Protein AF-A0AAQ0B3Q1-F1 (afdb_monomer)

Organism: NCBI:txid312175

Foldseek 3Di:
DDQLVLLVCCLCVQQPWDWAAQPVDDQDDDPPDDGAHRTWTQGPVRDTGGSNDRLLPDPVNLVSLCVRQVVVCVVQQKDWDQDPVQWIFIAHNVRPDGPPADIGHSSSSSSSNVCVSVVD

pLDDT: mean 87.54, std 9.74, range [59.62, 96.56]

Structure (mmCIF, N/CA/C/O backbone):
data_AF-A0AAQ0B3Q1-F1
#
_entry.id   AF-A0AAQ0B3Q1-F1
#
loop_
_atom_site.group_PDB
_atom_site.id
_atom_site.type_symbol
_atom_site.label_atom_id
_atom_site.label_alt_id
_atom_site.label_comp_id
_atom_site.label_asym_id
_atom_site.label_entity_id
_atom_site.label_seq_id
_atom_site.pdbx_PDB_ins_code
_atom_site.Cartn_x
_atom_site.Cartn_y
_atom_site.Cartn_z
_atom_site.occupancy
_atom_site.B_iso_or_equiv
_atom_site.auth_seq_id
_atom_site.auth_comp_id
_atom_site.auth_asym_id
_atom_site.auth_atom_id
_atom_site.pdbx_PDB_model_num
ATOM 1 N N . MET A 1 1 ? 3.559 14.717 3.437 1.00 80.81 1 MET A N 1
ATOM 2 C CA . MET A 1 1 ? 2.375 13.984 3.929 1.00 80.81 1 MET A CA 1
ATOM 3 C C . MET A 1 1 ? 2.694 13.403 5.303 1.00 80.81 1 MET A C 1
ATOM 5 O O . MET A 1 1 ? 3.823 12.960 5.489 1.00 80.81 1 MET A O 1
ATOM 9 N N . THR A 1 2 ? 1.774 13.457 6.270 1.00 89.06 2 THR A N 1
ATOM 10 C CA . THR A 1 2 ? 1.934 12.762 7.566 1.00 89.06 2 THR A CA 1
ATOM 11 C C . THR A 1 2 ? 1.703 11.254 7.402 1.00 89.06 2 THR A C 1
ATOM 13 O O . THR A 1 2 ? 1.074 10.844 6.427 1.00 89.06 2 THR A O 1
ATOM 16 N N . GLN A 1 3 ? 2.162 10.419 8.346 1.00 88.50 3 GLN A N 1
ATOM 17 C CA . GLN A 1 3 ? 1.923 8.966 8.271 1.00 88.50 3 GLN A CA 1
ATOM 18 C C . GLN A 1 3 ? 0.424 8.640 8.209 1.00 88.50 3 GLN A C 1
ATOM 20 O O . GLN A 1 3 ? 0.015 7.815 7.405 1.00 88.50 3 GLN A O 1
ATOM 25 N N . GLN A 1 4 ? -0.411 9.336 8.988 1.00 88.62 4 GLN A N 1
ATOM 26 C CA . GLN A 1 4 ? -1.858 9.105 8.963 1.00 88.62 4 GLN A CA 1
ATOM 27 C C . GLN A 1 4 ? -2.473 9.452 7.603 1.00 88.62 4 GLN A C 1
ATOM 29 O O . GLN A 1 4 ? -3.241 8.665 7.071 1.00 88.62 4 GLN A O 1
ATOM 34 N N . GLN A 1 5 ? -2.104 10.593 7.010 1.00 91.31 5 GLN A N 1
ATOM 35 C CA . GLN A 1 5 ? -2.577 10.958 5.669 1.00 91.31 5 GLN A CA 1
ATOM 36 C C . GLN A 1 5 ? -2.165 9.915 4.623 1.00 91.31 5 GLN A C 1
ATOM 38 O O . GLN A 1 5 ? -2.924 9.631 3.701 1.00 91.31 5 GLN A O 1
ATOM 43 N N . ARG A 1 6 ? -0.974 9.328 4.783 1.00 92.06 6 ARG A N 1
ATOM 44 C CA . ARG A 1 6 ? -0.474 8.268 3.908 1.00 92.06 6 ARG A CA 1
ATOM 45 C C . ARG A 1 6 ? -1.246 6.964 4.095 1.00 92.06 6 ARG A C 1
ATOM 47 O O . ARG A 1 6 ? -1.652 6.370 3.104 1.00 92.06 6 ARG A O 1
ATOM 54 N N . ASN A 1 7 ? -1.501 6.554 5.334 1.00 93.25 7 ASN A N 1
ATOM 55 C CA . ASN A 1 7 ? -2.319 5.379 5.633 1.00 93.25 7 ASN A CA 1
ATOM 56 C C . ASN A 1 7 ? -3.741 5.543 5.077 1.00 93.25 7 ASN A C 1
ATOM 58 O O . ASN A 1 7 ? -4.261 4.621 4.454 1.00 93.25 7 ASN A O 1
ATOM 62 N N . ASP A 1 8 ? -4.330 6.733 5.234 1.00 94.31 8 ASP A N 1
ATOM 63 C CA . ASP A 1 8 ? -5.652 7.052 4.694 1.00 94.31 8 ASP A CA 1
ATOM 64 C C . ASP A 1 8 ? -5.673 6.967 3.165 1.00 94.31 8 ASP A C 1
ATOM 66 O O . ASP A 1 8 ? -6.586 6.378 2.588 1.00 94.31 8 ASP A O 1
ATOM 70 N N . TYR A 1 9 ? -4.642 7.505 2.508 1.00 95.31 9 TYR A N 1
ATOM 71 C CA . TYR A 1 9 ? -4.486 7.406 1.062 1.00 95.31 9 TYR A CA 1
ATOM 72 C C . TYR A 1 9 ? -4.403 5.951 0.591 1.00 95.31 9 TYR A C 1
ATOM 74 O O . TYR A 1 9 ? -5.095 5.570 -0.350 1.00 95.31 9 TYR A O 1
ATOM 82 N N . ILE A 1 10 ? -3.582 5.125 1.247 1.00 95.75 10 ILE A N 1
ATOM 83 C CA . ILE A 1 10 ? -3.412 3.715 0.876 1.00 95.75 10 ILE A CA 1
ATOM 84 C C . ILE A 1 10 ? -4.738 2.967 1.025 1.00 95.75 10 ILE A C 1
ATOM 86 O O . ILE A 1 10 ? -5.165 2.292 0.090 1.00 95.75 10 ILE A O 1
ATOM 90 N N . ALA A 1 11 ? -5.407 3.109 2.170 1.00 96.00 11 ALA A N 1
ATOM 91 C CA . ALA A 1 11 ? -6.668 2.428 2.424 1.00 96.00 11 ALA A CA 1
ATOM 92 C C . ALA A 1 11 ? -7.754 2.843 1.420 1.00 96.00 11 ALA A C 1
ATOM 94 O O . ALA A 1 11 ? -8.387 1.983 0.816 1.00 96.00 11 ALA A O 1
ATOM 95 N N . GLU A 1 12 ? -7.940 4.147 1.204 1.00 95.56 12 GLU A N 1
ATOM 96 C CA . GLU A 1 12 ? -9.046 4.673 0.399 1.00 95.56 12 GLU A CA 1
ATOM 97 C C . GLU A 1 12 ? -8.773 4.597 -1.110 1.00 95.56 12 GLU A C 1
ATOM 99 O O . GLU A 1 12 ? -9.635 4.171 -1.877 1.00 95.56 12 GLU A O 1
ATOM 104 N N . LYS A 1 13 ? -7.587 5.033 -1.555 1.00 95.56 13 LYS A N 1
ATOM 105 C CA . LYS A 1 13 ? -7.280 5.217 -2.984 1.00 95.56 13 LYS A CA 1
ATOM 106 C C . LYS A 1 13 ? -6.659 3.993 -3.635 1.00 95.56 13 LYS A C 1
ATOM 108 O O . LYS A 1 13 ? -6.902 3.777 -4.816 1.00 95.56 13 LYS A O 1
ATOM 113 N N . ILE A 1 14 ? -5.868 3.217 -2.894 1.00 95.69 14 ILE A N 1
ATOM 114 C CA . ILE A 1 14 ? -5.217 2.018 -3.436 1.00 95.69 14 ILE A CA 1
ATOM 115 C C . ILE A 1 14 ? -6.067 0.789 -3.131 1.00 95.69 14 ILE A C 1
ATOM 117 O O . ILE A 1 14 ? -6.427 0.051 -4.037 1.00 95.69 14 ILE A O 1
ATOM 121 N N . LEU A 1 15 ? -6.418 0.572 -1.865 1.00 95.31 15 LEU A N 1
ATOM 122 C CA . LEU A 1 15 ? -7.059 -0.670 -1.431 1.00 95.31 15 LEU A CA 1
ATOM 123 C C . LEU A 1 15 ? -8.597 -0.636 -1.469 1.00 95.31 15 LEU A C 1
ATOM 125 O O . LEU A 1 15 ? -9.238 -1.647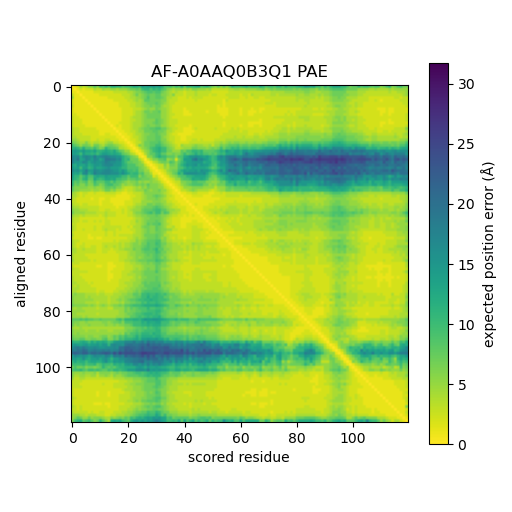 -1.179 1.00 95.31 15 LEU A O 1
ATOM 129 N N . GLY A 1 16 ? -9.194 0.506 -1.822 1.00 94.69 16 GLY A N 1
ATOM 130 C CA . GLY A 1 16 ? -10.640 0.650 -2.009 1.00 94.69 16 GLY A CA 1
ATOM 131 C C . GLY A 1 16 ? -11.470 0.461 -0.735 1.00 94.69 16 GLY A C 1
ATOM 132 O O . GLY A 1 16 ? -12.627 0.047 -0.813 1.00 94.69 16 GLY A O 1
ATOM 133 N N . ALA A 1 17 ? -10.888 0.717 0.436 1.00 96.19 17 ALA A N 1
ATOM 134 C CA . ALA A 1 17 ? -11.584 0.632 1.711 1.00 96.19 17 ALA A CA 1
ATOM 135 C C . ALA A 1 17 ? -12.482 1.854 1.950 1.00 96.19 17 ALA A C 1
ATOM 137 O O . ALA A 1 17 ? -12.146 2.989 1.609 1.00 96.19 17 ALA A O 1
ATOM 138 N N . ASN A 1 18 ? -13.613 1.622 2.611 1.00 95.88 18 ASN A N 1
ATOM 139 C CA . ASN A 1 18 ? -14.536 2.665 3.040 1.00 95.88 18 ASN A CA 1
ATOM 140 C C . ASN A 1 18 ? -14.288 3.050 4.501 1.00 95.88 18 ASN A C 1
ATOM 142 O O . ASN A 1 18 ? -13.915 2.216 5.329 1.00 95.88 18 ASN A O 1
ATOM 146 N N . LYS A 1 19 ? -14.549 4.316 4.843 1.00 94.12 19 LYS A N 1
ATOM 147 C CA . LYS A 1 19 ? -14.514 4.778 6.237 1.00 94.12 19 LYS A CA 1
ATOM 148 C C . LYS A 1 19 ? -15.761 4.306 6.974 1.00 94.12 19 LYS A C 1
ATOM 150 O O . LYS A 1 19 ? -16.869 4.748 6.673 1.00 94.12 19 LYS A O 1
ATOM 155 N N . LYS A 1 20 ? -15.568 3.480 7.995 1.00 92.12 20 LYS A N 1
ATOM 156 C CA . LYS A 1 20 ? -16.607 3.047 8.925 1.00 92.12 20 LYS A CA 1
ATOM 157 C C . LYS A 1 20 ? -16.516 3.862 10.208 1.00 92.12 20 LYS A C 1
ATOM 159 O O . LYS A 1 20 ? -15.629 3.643 11.027 1.00 92.12 20 LYS A O 1
ATOM 164 N N . ILE A 1 21 ? -17.415 4.828 10.370 1.00 89.25 21 ILE A N 1
ATOM 165 C CA . ILE A 1 21 ? -17.425 5.724 11.534 1.00 89.25 21 ILE A CA 1
ATOM 166 C C . ILE A 1 21 ? -17.810 4.937 12.792 1.00 89.25 21 ILE A C 1
ATOM 168 O O . ILE A 1 21 ? -18.820 4.235 12.815 1.00 89.25 21 ILE A O 1
ATOM 172 N N . GLN A 1 22 ? -17.016 5.084 13.850 1.00 84.56 22 GLN A N 1
ATOM 173 C CA . GLN A 1 22 ? -17.281 4.490 15.156 1.00 84.56 22 GLN A CA 1
ATOM 174 C C . GLN A 1 22 ? -18.075 5.485 16.000 1.00 84.56 22 GLN A C 1
ATOM 176 O O . GLN A 1 22 ? -17.518 6.397 16.604 1.00 84.56 22 GLN A O 1
ATOM 181 N N . HIS A 1 23 ? -19.402 5.348 15.998 1.00 75.56 23 HIS A N 1
ATOM 182 C CA . HIS A 1 23 ? -20.310 6.285 16.672 1.00 75.56 23 HIS A CA 1
ATOM 183 C C . HIS A 1 23 ? -20.179 6.296 18.204 1.00 75.56 23 HIS A C 1
ATOM 185 O O . HIS A 1 23 ? -20.617 7.245 18.851 1.00 75.56 23 HIS A O 1
ATOM 191 N N . ASP A 1 24 ? -19.575 5.258 18.777 1.00 74.12 24 ASP A N 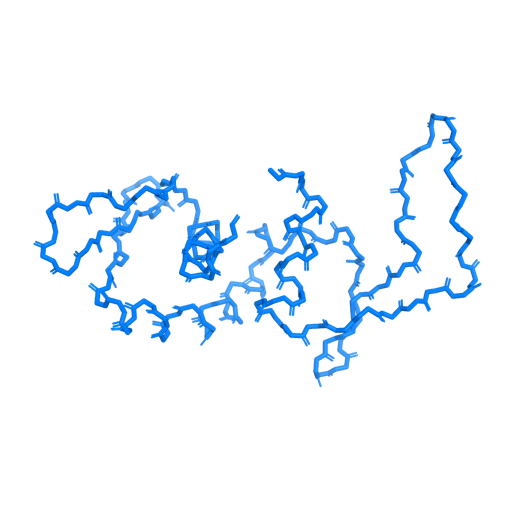1
ATOM 192 C CA . ASP A 1 24 ? -19.222 5.128 20.189 1.00 74.12 24 ASP A CA 1
ATOM 193 C C . ASP A 1 24 ? -17.901 5.830 20.553 1.00 74.12 24 ASP A C 1
ATOM 195 O O . ASP A 1 24 ? -17.641 6.067 21.734 1.00 74.12 24 ASP A O 1
ATOM 199 N N . LYS A 1 25 ? -17.088 6.221 19.560 1.00 70.62 25 LYS A N 1
ATOM 200 C CA . LYS A 1 25 ? -15.858 6.993 19.761 1.00 70.62 25 LYS A CA 1
ATOM 201 C C . LYS A 1 25 ? -16.073 8.462 19.411 1.00 70.62 25 LYS A C 1
ATOM 203 O O . LYS A 1 25 ? -16.347 8.837 18.274 1.00 70.62 25 LYS A O 1
ATOM 208 N N . THR A 1 26 ? -15.918 9.334 20.400 1.00 62.91 26 THR A N 1
ATOM 209 C CA . THR A 1 26 ? -16.032 10.782 20.199 1.00 62.91 26 THR A CA 1
ATOM 210 C C . THR A 1 26 ? -14.741 11.357 19.607 1.00 62.91 26 THR A C 1
ATOM 212 O O . THR A 1 26 ? -13.648 10.973 20.019 1.00 62.91 26 THR A O 1
ATOM 215 N N . TRP A 1 27 ? -14.858 12.356 18.720 1.00 61.31 27 TRP A N 1
ATOM 216 C CA . TRP A 1 27 ? -13.762 13.210 18.221 1.00 61.31 27 TRP A CA 1
ATOM 217 C C . TRP A 1 27 ? -13.178 14.120 19.327 1.00 61.31 27 TRP A C 1
ATOM 219 O O . TRP A 1 27 ? -13.157 15.344 19.207 1.00 61.31 27 TRP A O 1
ATOM 229 N N . LEU A 1 28 ? -12.757 13.559 20.457 1.00 59.94 28 LEU A N 1
ATOM 230 C CA . LEU A 1 28 ? -12.197 14.322 21.569 1.00 59.94 28 LEU A CA 1
ATOM 231 C C . LEU A 1 28 ? -10.673 14.356 21.449 1.00 59.94 28 LEU A C 1
ATOM 233 O O . LEU A 1 28 ? -9.976 13.434 21.867 1.00 59.94 28 LEU A O 1
ATOM 237 N N . TYR A 1 29 ? -10.149 15.453 20.900 1.00 61.56 29 TYR A N 1
ATOM 238 C CA . TYR A 1 29 ? -8.732 15.777 21.038 1.00 61.56 29 TYR A CA 1
ATOM 239 C C . TYR A 1 29 ? -8.457 16.175 22.493 1.00 61.56 29 TYR A C 1
ATOM 241 O O . TYR A 1 29 ? -8.848 17.254 22.940 1.00 61.56 29 TYR A O 1
ATOM 249 N N . VAL A 1 30 ? -7.802 15.288 23.242 1.00 69.50 30 VAL A N 1
ATOM 250 C CA . VAL A 1 30 ? -7.359 15.561 24.613 1.00 69.50 30 VAL A CA 1
ATOM 251 C C . VAL A 1 30 ? -5.871 15.916 24.568 1.00 69.50 30 VAL A C 1
ATOM 253 O O . VAL A 1 30 ? -5.071 15.060 24.184 1.00 69.50 30 VAL A O 1
ATOM 256 N N . PRO A 1 31 ? -5.464 17.138 24.963 1.00 66.88 31 PRO A N 1
ATOM 257 C CA . PRO A 1 31 ? -4.053 17.512 25.017 1.00 66.88 31 PRO A CA 1
ATOM 258 C C . PRO A 1 31 ? -3.242 16.502 25.842 1.00 66.88 31 PRO A C 1
ATOM 260 O O . PRO A 1 31 ? -3.592 16.206 26.983 1.00 66.88 31 PRO A O 1
ATOM 263 N N . GLY A 1 32 ? -2.172 15.954 25.259 1.00 69.44 32 GLY A N 1
ATOM 264 C CA . GLY A 1 32 ? -1.324 14.939 25.900 1.00 69.44 32 GLY A CA 1
ATOM 265 C C . GLY A 1 32 ? -1.763 13.485 25.690 1.00 69.44 32 GLY A C 1
ATOM 266 O O . GLY A 1 32 ? -1.056 12.583 26.135 1.00 69.44 32 GLY A O 1
ATOM 267 N N . LYS A 1 33 ? -2.879 13.233 24.993 1.00 68.75 33 LYS A N 1
ATOM 268 C CA . LYS A 1 33 ? -3.228 11.902 24.481 1.00 68.75 33 LYS A CA 1
ATOM 269 C C . LYS A 1 33 ? -2.987 11.827 22.982 1.00 68.75 33 LYS A C 1
ATOM 271 O O . LYS A 1 33 ? -3.187 12.801 22.258 1.00 68.75 33 LYS A O 1
ATOM 276 N N . GLU A 1 34 ? -2.564 10.655 22.522 1.00 69.81 34 GLU A N 1
ATOM 277 C CA . GLU A 1 34 ? -2.453 10.385 21.096 1.00 69.81 34 GLU A CA 1
ATOM 278 C C . GLU A 1 34 ? -3.846 10.456 20.462 1.00 69.81 34 GLU A C 1
ATOM 280 O O . GLU A 1 34 ? -4.797 9.852 20.959 1.00 69.81 34 GLU A O 1
ATOM 285 N N . PHE A 1 35 ? -3.977 11.223 19.381 1.00 73.56 35 PHE A N 1
ATOM 286 C CA . PHE A 1 35 ? -5.233 11.311 18.650 1.00 73.56 35 PHE A CA 1
ATOM 287 C C . PHE A 1 35 ? -5.579 9.937 18.067 1.00 73.56 35 PHE A C 1
ATOM 289 O O . PHE A 1 35 ? -4.766 9.334 17.364 1.00 73.56 35 PHE A O 1
ATOM 296 N N . GLU A 1 36 ? -6.777 9.441 18.356 1.00 73.44 36 GLU A N 1
ATOM 297 C CA . GLU A 1 36 ? -7.333 8.245 17.730 1.00 73.44 36 GLU A CA 1
ATOM 298 C C . GLU A 1 36 ? -8.434 8.657 16.755 1.00 73.44 36 GLU A C 1
ATOM 300 O O . GLU A 1 36 ? -9.422 9.262 17.182 1.00 73.44 36 GLU A O 1
ATOM 305 N N . PRO A 1 37 ? -8.286 8.359 15.451 1.00 80.75 37 PRO A N 1
ATOM 306 C CA . PRO A 1 37 ? -9.360 8.601 14.507 1.00 80.75 37 PRO A CA 1
ATOM 307 C C . PRO A 1 37 ? -10.594 7.765 14.895 1.00 80.75 37 PRO A C 1
ATOM 309 O O . PRO A 1 37 ? -10.460 6.571 15.166 1.00 80.75 37 PRO A O 1
ATOM 312 N N . PRO A 1 38 ? -11.805 8.347 14.924 1.00 87.25 38 PRO A N 1
ATOM 313 C CA . PRO A 1 38 ? -13.024 7.638 15.320 1.00 87.25 38 PRO A CA 1
ATOM 314 C C . PRO A 1 38 ? -13.649 6.912 14.123 1.00 87.25 38 PRO A C 1
ATOM 316 O O . PRO A 1 38 ? -14.845 7.016 13.842 1.00 87.25 38 PRO A O 1
ATOM 319 N N . PHE A 1 39 ? -12.817 6.217 13.357 1.00 90.44 39 PHE A N 1
ATOM 320 C CA . PHE A 1 39 ? -13.255 5.387 12.252 1.00 90.44 39 PHE A CA 1
ATOM 321 C C . PHE A 1 39 ? -12.326 4.187 12.095 1.00 90.44 39 PHE A C 1
ATOM 323 O O . PHE A 1 39 ? -11.192 4.185 12.563 1.00 90.44 39 PHE A O 1
ATOM 330 N N . GLU A 1 40 ? -12.821 3.172 11.408 1.00 94.19 40 GLU A N 1
ATOM 331 C CA . GLU A 1 40 ? -12.050 2.034 10.922 1.00 94.19 40 GLU A CA 1
ATOM 332 C C . GLU A 1 40 ? -12.169 1.953 9.403 1.00 94.19 40 GLU A C 1
ATOM 334 O O . GLU A 1 40 ? -13.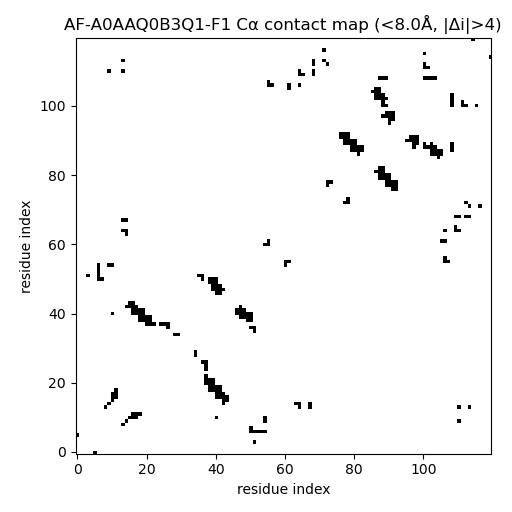023 2.599 8.789 1.00 94.19 40 GLU A O 1
ATOM 339 N N . TRP A 1 41 ? -11.299 1.159 8.795 1.00 95.75 41 TRP A N 1
ATOM 340 C CA . TRP A 1 41 ? -11.353 0.842 7.378 1.00 95.75 41 TRP A CA 1
ATOM 341 C C . TRP A 1 41 ? -12.139 -0.443 7.170 1.00 95.75 41 TRP A C 1
ATOM 343 O O . TRP A 1 41 ? -11.782 -1.477 7.729 1.00 95.75 41 TRP A O 1
ATOM 353 N N . GLU A 1 42 ? -13.193 -0.376 6.365 1.00 96.56 42 GLU A N 1
ATOM 354 C CA . GLU A 1 42 ? -13.970 -1.529 5.917 1.00 96.56 42 GLU A CA 1
ATOM 355 C C . GLU A 1 42 ? -13.606 -1.847 4.467 1.00 96.56 42 GLU A C 1
ATOM 357 O O . GLU A 1 42 ? -13.852 -1.051 3.558 1.00 96.56 42 GLU A O 1
ATOM 362 N N . PHE A 1 43 ? -12.983 -3.004 4.261 1.00 94.56 43 PHE A N 1
ATOM 363 C CA . PHE A 1 43 ? -12.519 -3.458 2.955 1.00 94.56 43 PHE A CA 1
ATOM 364 C C . PHE A 1 43 ? -13.638 -4.165 2.179 1.00 94.56 43 PHE A C 1
ATOM 366 O O . PHE A 1 43 ? -14.587 -4.666 2.787 1.00 94.56 43 PHE A O 1
ATOM 373 N N . PRO A 1 44 ? -13.529 -4.270 0.840 1.00 90.38 44 PRO A N 1
ATOM 374 C CA . PRO A 1 44 ? -14.545 -4.919 0.005 1.00 90.38 44 PRO A CA 1
ATOM 375 C C . PRO A 1 44 ? -14.858 -6.377 0.375 1.00 90.38 44 PRO A C 1
ATOM 377 O O . PRO A 1 44 ? -15.947 -6.867 0.093 1.00 90.38 44 PRO A O 1
ATOM 380 N N . ASP A 1 45 ? -13.917 -7.072 1.014 1.00 90.44 45 ASP A N 1
ATOM 381 C CA . ASP A 1 45 ? -14.081 -8.446 1.496 1.00 90.44 45 ASP A CA 1
ATOM 382 C C . ASP A 1 45 ? -14.656 -8.542 2.922 1.00 90.44 45 ASP A C 1
ATOM 384 O O . ASP A 1 45 ? -14.732 -9.629 3.495 1.00 90.44 45 ASP A O 1
ATOM 388 N N . GLY A 1 46 ? -15.070 -7.413 3.501 1.00 92.25 46 GLY A N 1
ATOM 389 C CA . GLY A 1 46 ? -15.648 -7.323 4.839 1.00 92.25 46 GLY A CA 1
ATOM 390 C C . GLY A 1 46 ? -14.620 -7.274 5.971 1.00 92.25 46 GLY A C 1
ATOM 391 O O . GLY A 1 46 ? -15.019 -7.215 7.136 1.00 92.25 46 GLY A O 1
ATOM 392 N N . ARG A 1 47 ? -13.308 -7.281 5.680 1.00 93.19 47 ARG A N 1
ATOM 393 C CA . ARG A 1 47 ? -12.286 -7.065 6.716 1.00 93.19 47 ARG A CA 1
ATOM 394 C C . ARG A 1 47 ? -12.416 -5.658 7.295 1.00 93.19 47 ARG A C 1
ATOM 396 O O . ARG A 1 47 ? -12.557 -4.684 6.560 1.00 93.19 47 ARG A O 1
ATOM 403 N N . ILE A 1 48 ? -12.323 -5.562 8.619 1.00 94.75 48 ILE A N 1
ATOM 404 C CA . ILE A 1 48 ? -12.304 -4.295 9.353 1.00 94.75 48 ILE A CA 1
ATOM 405 C C . ILE A 1 48 ? -10.920 -4.117 9.963 1.00 94.75 48 ILE A C 1
ATOM 407 O O . ILE A 1 48 ? -10.412 -5.016 10.634 1.00 94.75 48 ILE A O 1
ATOM 411 N N . VAL A 1 49 ? -10.304 -2.965 9.717 1.00 94.25 49 VAL A N 1
ATOM 412 C CA . VAL A 1 49 ? -8.925 -2.677 10.114 1.00 94.25 49 VAL A CA 1
ATOM 413 C C . VAL A 1 49 ? -8.854 -1.323 10.806 1.00 94.25 49 VAL A C 1
ATOM 415 O O . VAL A 1 49 ? -9.547 -0.377 10.434 1.00 94.25 49 VAL A O 1
ATOM 418 N N . ASN A 1 50 ? -7.983 -1.217 11.808 1.00 92.69 50 ASN A N 1
ATOM 419 C CA . ASN A 1 50 ? -7.752 0.031 12.526 1.00 92.69 50 ASN A CA 1
ATOM 420 C C . ASN A 1 50 ? -7.306 1.157 11.571 1.00 92.69 50 ASN A C 1
ATOM 422 O O . ASN A 1 50 ? -6.482 0.943 10.682 1.00 92.69 50 ASN A O 1
ATOM 426 N N . SER A 1 51 ? -7.803 2.378 11.777 1.00 91.25 51 SER A N 1
ATOM 427 C CA . SER A 1 51 ? -7.436 3.543 10.960 1.00 91.25 51 SER A CA 1
ATOM 428 C C . SER A 1 51 ? -5.948 3.896 10.993 1.00 91.25 51 SER A C 1
ATOM 430 O O . SER A 1 51 ? -5.452 4.542 10.075 1.00 91.25 51 SER A O 1
ATOM 432 N N . LYS A 1 52 ? -5.232 3.514 12.056 1.00 90.81 52 LYS A N 1
ATOM 433 C CA . LYS A 1 52 ? -3.798 3.779 12.236 1.00 90.81 52 LYS A CA 1
ATOM 434 C C . LYS A 1 52 ? -2.896 2.708 11.628 1.00 90.81 52 LYS A C 1
ATOM 436 O O . LYS A 1 52 ? -1.679 2.838 11.731 1.00 90.81 52 LYS A O 1
ATOM 441 N N . THR A 1 53 ? -3.461 1.656 11.038 1.00 92.69 53 THR A N 1
ATOM 442 C CA . THR A 1 53 ? -2.677 0.553 10.479 1.00 92.69 53 THR A CA 1
ATOM 443 C C . THR A 1 53 ? -1.657 1.063 9.472 1.00 92.69 53 THR A C 1
ATOM 445 O O . THR A 1 53 ? -1.997 1.7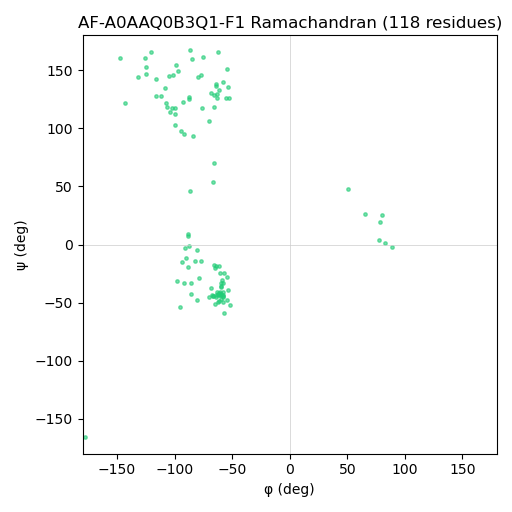67 8.523 1.00 92.69 53 THR A O 1
ATOM 448 N N . ASP A 1 54 ? -0.398 0.699 9.697 1.00 93.25 54 ASP A N 1
ATOM 449 C CA . ASP A 1 54 ? 0.686 0.954 8.762 1.00 93.25 54 ASP A CA 1
ATOM 450 C C . ASP A 1 54 ? 0.714 -0.160 7.713 1.00 93.25 54 ASP A C 1
ATOM 452 O O . ASP A 1 54 ? 1.292 -1.228 7.904 1.00 93.25 54 ASP A O 1
ATOM 456 N N . PHE A 1 55 ? 0.034 0.089 6.598 1.00 93.75 55 PHE A N 1
ATOM 457 C CA . PHE A 1 55 ? -0.072 -0.864 5.497 1.00 93.75 55 PHE A CA 1
ATOM 458 C C . PHE A 1 55 ? 1.275 -1.153 4.818 1.00 93.75 55 PHE A C 1
ATOM 460 O O . PHE A 1 55 ? 1.409 -2.174 4.151 1.00 93.75 55 PHE A O 1
ATOM 467 N N . GLU A 1 56 ? 2.278 -0.280 4.966 1.00 91.31 56 GLU A N 1
ATOM 468 C CA . GLU A 1 56 ? 3.578 -0.440 4.304 1.00 91.31 56 GLU A CA 1
ATOM 469 C C . GLU A 1 56 ? 4.482 -1.456 5.003 1.00 91.31 56 GLU A C 1
ATOM 471 O O . GLU A 1 56 ? 5.327 -2.074 4.353 1.00 91.31 56 GLU A O 1
ATOM 476 N N . SER A 1 57 ? 4.319 -1.625 6.318 1.00 91.06 57 SER A N 1
ATOM 477 C CA . SER A 1 57 ? 5.114 -2.558 7.125 1.00 91.06 57 SER A CA 1
ATOM 478 C C . SER A 1 57 ? 4.511 -3.958 7.225 1.00 91.06 57 SER A C 1
ATOM 480 O O . SER A 1 57 ? 5.191 -4.888 7.664 1.00 91.06 57 SER A O 1
ATOM 482 N N . LEU A 1 58 ? 3.262 -4.126 6.794 1.00 92.62 58 LEU A N 1
ATOM 483 C CA . LEU A 1 58 ? 2.495 -5.357 6.919 1.00 92.62 58 LEU A CA 1
ATOM 484 C C . LEU A 1 58 ? 2.496 -6.163 5.599 1.00 92.62 58 LEU A C 1
ATOM 486 O O . LEU A 1 58 ? 1.903 -5.725 4.606 1.00 92.62 58 LEU A O 1
ATOM 490 N N . PRO A 1 59 ? 3.146 -7.347 5.550 1.00 89.94 59 PRO A N 1
ATOM 491 C CA . PRO A 1 59 ? 3.326 -8.118 4.316 1.00 89.94 59 PRO A CA 1
ATOM 492 C C . PRO A 1 59 ? 2.028 -8.517 3.608 1.00 89.94 59 PRO A C 1
ATOM 494 O O . PRO A 1 59 ? 2.008 -8.635 2.383 1.00 89.94 59 PRO A O 1
ATOM 497 N N . GLU A 1 60 ? 0.941 -8.716 4.352 1.00 93.06 60 GLU A N 1
ATOM 498 C CA . GLU A 1 60 ? -0.357 -9.125 3.815 1.00 93.06 60 GLU A CA 1
ATOM 499 C C . GLU A 1 60 ? -0.992 -8.085 2.879 1.00 93.06 60 GLU A C 1
ATOM 501 O O . GLU A 1 60 ? -1.856 -8.438 2.076 1.00 93.06 60 GLU A O 1
ATOM 506 N N . TRP A 1 61 ? -0.546 -6.825 2.934 1.00 93.44 61 TRP A N 1
ATOM 507 C CA . TRP A 1 61 ? -1.038 -5.750 2.067 1.00 93.44 61 TRP A CA 1
ATOM 508 C C . TRP A 1 61 ? -0.199 -5.552 0.809 1.00 93.44 61 TRP A C 1
ATOM 510 O O . TRP A 1 61 ? -0.675 -4.944 -0.147 1.00 93.44 61 TRP A O 1
ATOM 520 N N . VAL A 1 62 ? 1.014 -6.111 0.755 1.00 92.69 62 VAL A N 1
ATOM 521 C CA . VAL A 1 62 ? 1.905 -5.963 -0.406 1.00 92.69 62 VAL A CA 1
ATOM 522 C C . VAL A 1 62 ? 1.275 -6.575 -1.657 1.00 92.69 62 VAL A C 1
ATOM 524 O O . VAL A 1 62 ? 1.309 -5.953 -2.713 1.00 92.69 62 VAL A O 1
ATOM 527 N N . GLY A 1 63 ? 0.661 -7.757 -1.538 1.00 94.31 63 GLY A N 1
ATOM 528 C CA . GLY A 1 63 ? -0.044 -8.414 -2.646 1.00 94.31 63 GLY A CA 1
ATOM 529 C C . GLY A 1 63 ? -1.151 -7.536 -3.247 1.00 94.31 63 GLY A C 1
ATOM 530 O O . GLY A 1 63 ? -1.044 -7.176 -4.419 1.00 94.31 63 GLY A O 1
ATOM 531 N N . PRO A 1 64 ? -2.154 -7.117 -2.451 1.00 94.75 64 PRO A N 1
ATOM 532 C CA . PRO A 1 64 ? -3.197 -6.190 -2.897 1.00 94.75 64 PRO A CA 1
ATOM 533 C C . PRO A 1 64 ? -2.666 -4.880 -3.503 1.00 94.75 64 PRO A C 1
ATOM 535 O O . PRO A 1 64 ? -3.186 -4.409 -4.511 1.00 94.75 64 PRO A O 1
ATOM 538 N N . ILE A 1 65 ? -1.599 -4.297 -2.942 1.00 95.75 65 ILE A N 1
ATOM 539 C CA . ILE A 1 65 ? -0.969 -3.094 -3.512 1.00 95.75 65 ILE A CA 1
ATOM 540 C C . ILE A 1 65 ? -0.380 -3.397 -4.899 1.00 95.75 65 ILE A C 1
ATOM 542 O O . ILE A 1 65 ? -0.554 -2.606 -5.827 1.00 95.75 65 ILE A O 1
ATOM 546 N N . CYS A 1 66 ? 0.296 -4.536 -5.074 1.00 95.12 66 CYS A N 1
ATOM 547 C CA . CYS A 1 66 ? 0.834 -4.947 -6.372 1.00 95.12 66 CYS A CA 1
ATOM 548 C C . CYS A 1 66 ? -0.269 -5.101 -7.430 1.00 95.12 66 CYS A C 1
ATOM 550 O O . CYS A 1 66 ? -0.081 -4.645 -8.555 1.00 95.12 66 CYS A O 1
ATOM 552 N N . GLU A 1 67 ? -1.415 -5.696 -7.078 1.00 95.94 67 GLU A N 1
ATOM 553 C CA . GLU A 1 67 ? -2.549 -5.891 -7.999 1.00 95.94 67 GLU A CA 1
ATOM 554 C C . GLU A 1 67 ? -3.071 -4.570 -8.581 1.00 95.94 67 GLU A C 1
ATOM 556 O O . GLU A 1 67 ? -3.473 -4.522 -9.743 1.00 95.94 67 GLU A O 1
ATOM 561 N N . VAL A 1 68 ? -3.006 -3.490 -7.801 1.00 95.94 68 VAL A N 1
ATOM 562 C CA . VAL A 1 68 ? -3.455 -2.154 -8.213 1.00 95.94 68 VAL A CA 1
ATOM 563 C C . VAL A 1 68 ? -2.359 -1.389 -8.954 1.00 95.94 68 VAL A C 1
ATOM 565 O O . VAL A 1 68 ? -2.621 -0.751 -9.972 1.00 95.94 68 VAL A O 1
ATOM 568 N N . VAL A 1 69 ? -1.115 -1.445 -8.471 1.00 95.50 69 VAL A N 1
ATOM 569 C CA . VAL A 1 69 ? -0.031 -0.588 -8.976 1.00 95.50 69 VAL A CA 1
ATOM 570 C C . VAL A 1 69 ? 0.677 -1.178 -10.198 1.00 95.50 69 VAL A C 1
ATOM 572 O O . VAL A 1 69 ? 1.104 -0.426 -11.074 1.00 95.50 69 VAL A O 1
ATOM 575 N N . PHE A 1 70 ? 0.803 -2.503 -10.314 1.00 95.31 70 PHE A N 1
ATOM 576 C CA . PHE A 1 70 ? 1.503 -3.120 -11.452 1.00 95.31 70 PHE A CA 1
ATOM 577 C C . PHE A 1 70 ? 0.856 -2.811 -12.812 1.00 95.31 70 PHE A C 1
ATOM 579 O O . PHE A 1 70 ? 1.597 -2.498 -13.746 1.00 95.31 70 PHE A O 1
ATOM 586 N N . PRO A 1 71 ? -0.483 -2.822 -12.962 1.00 95.38 71 PRO A N 1
ATOM 587 C CA . PRO A 1 71 ? -1.118 -2.385 -14.204 1.00 95.38 71 PRO A CA 1
ATOM 588 C C . PRO A 1 71 ? -0.797 -0.929 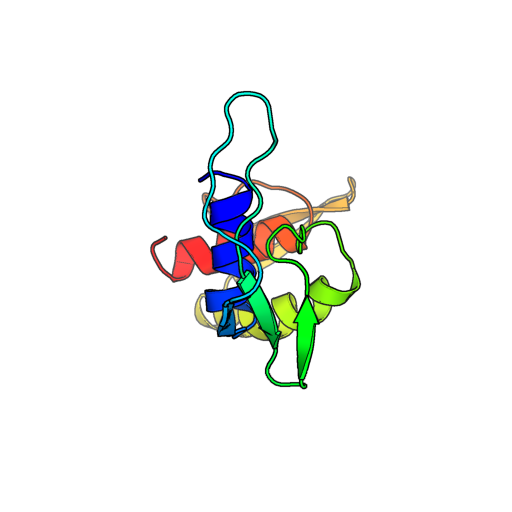-14.570 1.00 95.38 71 PRO A C 1
ATOM 590 O O . PRO A 1 71 ? -0.595 -0.628 -15.745 1.00 95.38 71 PRO A O 1
ATOM 593 N N . LEU A 1 72 ? -0.696 -0.037 -13.577 1.00 94.31 72 LEU A N 1
ATOM 594 C CA . LEU A 1 72 ? -0.336 1.368 -13.798 1.00 94.31 72 LEU A CA 1
ATOM 595 C C . LEU A 1 72 ? 1.109 1.500 -14.290 1.00 94.31 72 LEU A C 1
ATOM 597 O O . LEU A 1 72 ? 1.368 2.202 -15.264 1.00 94.31 72 LEU A O 1
ATOM 601 N N . LEU A 1 73 ? 2.038 0.764 -13.673 1.00 91.88 73 LEU A N 1
ATOM 602 C CA . LEU A 1 73 ? 3.430 0.690 -14.125 1.00 91.88 73 LEU A CA 1
ATOM 603 C C . LEU A 1 73 ? 3.538 0.200 -15.569 1.00 91.88 73 LEU A C 1
ATOM 605 O O . LEU A 1 73 ? 4.294 0.768 -16.355 1.00 91.88 73 LEU A O 1
ATOM 609 N N . ALA A 1 74 ? 2.770 -0.833 -15.925 1.00 91.50 74 ALA A N 1
ATOM 610 C CA . ALA A 1 74 ? 2.733 -1.349 -17.286 1.00 91.50 74 ALA A CA 1
ATOM 611 C C . ALA A 1 74 ? 2.200 -0.300 -18.276 1.00 91.50 74 ALA A C 1
ATOM 613 O O . ALA A 1 74 ? 2.769 -0.146 -19.355 1.00 91.50 74 ALA A O 1
ATOM 614 N N . GLY A 1 75 ? 1.162 0.456 -17.899 1.00 91.12 75 GLY A N 1
ATOM 615 C CA . GLY A 1 75 ? 0.624 1.555 -18.708 1.00 91.12 75 GLY A CA 1
ATOM 616 C C . GLY A 1 75 ? 1.648 2.662 -18.977 1.00 91.12 75 GLY A C 1
ATOM 617 O O . GLY A 1 75 ? 1.771 3.130 -20.107 1.00 91.12 75 GLY A O 1
ATOM 618 N N . GLU A 1 76 ? 2.444 3.013 -17.969 1.00 89.69 76 GLU A N 1
ATOM 619 C CA . GLU A 1 76 ? 3.518 4.010 -18.077 1.00 89.69 76 GLU A CA 1
ATOM 620 C C . GLU A 1 76 ? 4.815 3.457 -18.702 1.00 89.69 76 GLU A C 1
ATOM 622 O O . GLU A 1 76 ? 5.771 4.197 -18.957 1.00 89.69 76 GLU A O 1
ATOM 627 N N . ASN A 1 77 ? 4.868 2.149 -18.975 1.00 89.75 77 ASN A N 1
ATOM 628 C CA . ASN A 1 77 ? 6.080 1.418 -19.334 1.00 89.75 77 ASN A CA 1
ATOM 629 C C . ASN A 1 77 ? 7.231 1.687 -18.344 1.00 89.75 77 ASN A C 1
ATOM 631 O O . ASN A 1 77 ? 8.346 2.017 -18.748 1.00 89.75 77 ASN A O 1
ATOM 635 N N . TRP A 1 78 ? 6.970 1.603 -17.042 1.00 91.25 78 TRP A N 1
ATOM 636 C CA . TRP A 1 78 ? 7.978 1.746 -15.987 1.00 91.25 78 TRP A CA 1
ATOM 637 C C . TRP A 1 78 ? 8.384 0.378 -15.437 1.00 91.25 78 TRP A C 1
ATOM 639 O O . TRP A 1 78 ? 7.561 -0.530 -15.331 1.00 91.25 78 TRP A O 1
ATOM 649 N N . ASN A 1 79 ? 9.655 0.229 -15.058 1.00 88.56 79 ASN A N 1
ATOM 650 C CA . ASN A 1 79 ? 10.200 -1.027 -14.545 1.00 88.56 79 ASN A CA 1
ATOM 651 C C . ASN A 1 79 ? 10.652 -0.890 -13.094 1.00 88.56 79 ASN A C 1
ATOM 653 O O . ASN A 1 79 ? 11.263 0.108 -12.709 1.00 88.56 79 ASN A O 1
ATOM 657 N N . ILE A 1 80 ? 10.424 -1.951 -12.321 1.00 91.19 80 ILE A N 1
ATOM 658 C CA . ILE A 1 80 ? 10.964 -2.113 -10.971 1.00 91.19 80 ILE A CA 1
ATOM 659 C C . ILE A 1 80 ? 12.345 -2.758 -11.071 1.00 91.19 80 ILE A C 1
ATOM 661 O O . ILE A 1 80 ? 12.495 -3.838 -11.639 1.00 91.19 80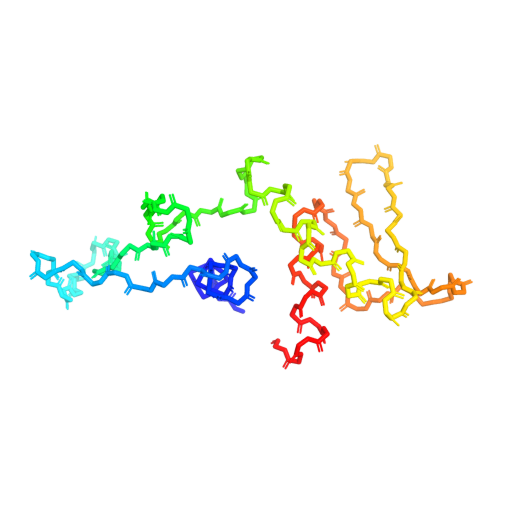 ILE A O 1
ATOM 665 N N . SER A 1 81 ? 13.347 -2.111 -10.481 1.00 90.38 81 SER A N 1
ATOM 666 C CA . SER A 1 81 ? 14.693 -2.657 -10.330 1.00 90.38 81 SER A CA 1
ATOM 667 C C . SER A 1 81 ? 14.935 -3.041 -8.873 1.00 90.38 81 SER A C 1
ATOM 669 O O . SER A 1 81 ? 14.827 -2.200 -7.979 1.00 90.38 81 SER A O 1
ATOM 671 N N . PHE A 1 82 ? 15.254 -4.313 -8.629 1.00 91.38 82 PHE A N 1
ATOM 672 C CA . PHE A 1 82 ? 15.577 -4.828 -7.298 1.00 91.38 82 PHE A CA 1
ATOM 673 C C . PHE A 1 82 ? 17.066 -4.647 -7.010 1.00 91.38 82 PHE A C 1
ATOM 675 O O . PHE A 1 82 ? 17.925 -5.074 -7.781 1.00 91.38 82 PHE A O 1
ATOM 682 N N . LEU A 1 83 ? 17.371 -4.016 -5.882 1.00 90.75 83 LEU A N 1
ATOM 683 C CA . LEU A 1 83 ? 18.728 -3.693 -5.465 1.00 90.75 83 LEU A CA 1
ATOM 684 C C . LEU A 1 83 ? 19.248 -4.728 -4.460 1.00 90.75 83 LEU A C 1
ATOM 686 O O . LEU A 1 83 ? 18.490 -5.332 -3.703 1.00 90.75 83 LEU A O 1
ATOM 690 N N . TYR A 1 84 ? 20.572 -4.885 -4.391 1.00 90.62 84 TYR A N 1
ATOM 691 C CA . TYR A 1 84 ? 21.228 -5.859 -3.504 1.00 90.62 84 TYR A CA 1
ATOM 692 C C . TYR A 1 84 ? 20.975 -5.634 -2.005 1.00 90.62 84 TYR A C 1
ATOM 694 O O . TYR A 1 84 ? 21.170 -6.544 -1.207 1.00 90.62 84 TYR A O 1
ATOM 702 N N . ASN A 1 85 ? 20.542 -4.436 -1.610 1.00 91.25 85 ASN A N 1
ATOM 703 C CA . ASN A 1 85 ? 20.193 -4.100 -0.229 1.00 91.25 85 ASN A CA 1
ATOM 704 C C . ASN A 1 85 ? 18.721 -4.399 0.120 1.00 91.25 85 ASN A C 1
ATOM 706 O O . ASN A 1 85 ? 18.254 -3.968 1.170 1.00 91.25 85 ASN A O 1
ATOM 710 N N . GLY A 1 86 ? 17.981 -5.086 -0.757 1.00 88.50 86 GLY A N 1
ATOM 711 C CA . GLY A 1 86 ? 16.565 -5.403 -0.555 1.00 88.50 86 GLY A CA 1
ATOM 712 C C . GLY A 1 86 ? 15.613 -4.231 -0.811 1.00 88.50 86 GLY A C 1
ATOM 713 O O . GLY A 1 86 ? 14.408 -4.373 -0.617 1.00 88.50 86 GLY A O 1
ATOM 714 N N . HIS A 1 87 ? 16.122 -3.078 -1.252 1.00 93.50 87 HIS A N 1
ATOM 715 C CA . HIS A 1 87 ? 15.289 -1.984 -1.740 1.00 93.50 87 HIS A CA 1
ATOM 716 C C . HIS A 1 87 ? 14.976 -2.153 -3.223 1.00 93.50 87 HIS A C 1
ATOM 718 O O . HIS A 1 87 ? 15.608 -2.931 -3.939 1.00 93.50 87 HIS A O 1
ATOM 724 N N . VAL A 1 88 ? 14.020 -1.365 -3.694 1.00 92.69 88 VAL A N 1
ATOM 725 C CA . VAL A 1 88 ? 13.682 -1.256 -5.103 1.00 92.69 88 VAL A CA 1
ATOM 726 C C . VAL A 1 88 ? 13.748 0.195 -5.556 1.00 92.69 88 VAL A C 1
ATOM 728 O O . VAL A 1 88 ? 13.562 1.123 -4.764 1.00 92.69 88 VAL A O 1
ATOM 731 N N . SER A 1 89 ? 14.017 0.389 -6.839 1.00 91.00 89 SER A N 1
ATOM 732 C CA . SER A 1 89 ? 13.886 1.671 -7.524 1.00 91.00 89 SER A CA 1
ATOM 733 C C . SER A 1 89 ? 12.991 1.523 -8.748 1.00 91.00 89 SER A C 1
ATOM 735 O O . SER A 1 89 ? 12.780 0.416 -9.250 1.00 91.00 89 SER A O 1
ATOM 737 N N . LEU A 1 90 ? 12.467 2.650 -9.227 1.00 89.62 90 LEU A N 1
ATOM 738 C CA . LEU A 1 90 ? 11.737 2.711 -10.482 1.00 89.62 90 LEU A CA 1
ATOM 739 C C . LEU A 1 90 ? 12.540 3.434 -11.550 1.00 89.62 90 LEU A C 1
ATOM 741 O O . LEU A 1 90 ? 13.101 4.509 -11.324 1.00 89.62 90 LEU A O 1
ATOM 745 N N . ILE A 1 91 ? 12.547 2.827 -12.726 1.00 85.94 91 ILE A N 1
ATOM 7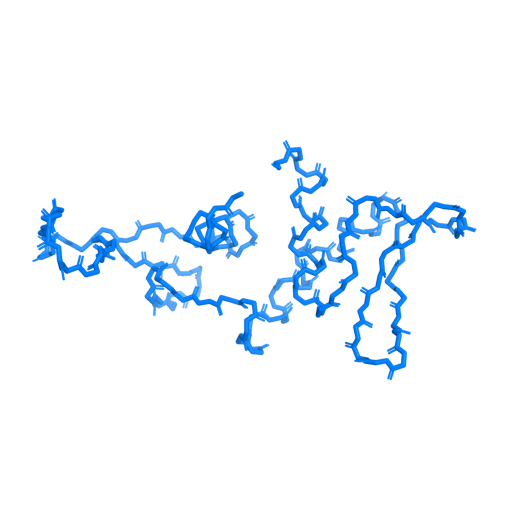46 C CA . ILE A 1 91 ? 13.192 3.348 -13.922 1.00 85.94 91 ILE A CA 1
ATOM 747 C C . ILE A 1 91 ? 12.162 3.425 -15.041 1.00 85.94 91 ILE A C 1
ATOM 749 O O . ILE A 1 91 ? 11.255 2.592 -15.124 1.00 85.94 91 ILE A O 1
ATOM 753 N N . ASP A 1 92 ? 12.302 4.417 -15.915 1.00 82.25 92 ASP A N 1
ATOM 754 C CA . ASP A 1 92 ? 11.525 4.428 -17.151 1.00 82.25 92 ASP A CA 1
ATOM 755 C C . ASP A 1 92 ? 11.856 3.206 -18.035 1.00 82.25 92 ASP A C 1
ATOM 757 O O . ASP A 1 92 ? 12.849 2.498 -17.829 1.00 82.25 92 ASP A O 1
ATOM 761 N N . SER A 1 93 ? 11.020 2.945 -19.040 1.00 74.06 93 SER A N 1
ATOM 762 C CA . SER A 1 93 ? 11.186 1.821 -19.981 1.00 74.06 93 SER A CA 1
ATOM 763 C C . SER A 1 93 ? 12.526 1.786 -20.679 1.00 74.06 93 SER A C 1
ATOM 765 O O . SER A 1 93 ? 12.977 0.724 -21.104 1.00 74.06 93 SER A O 1
ATOM 767 N N . LYS A 1 94 ? 13.144 2.948 -20.851 1.00 71.62 94 LYS A N 1
ATOM 768 C CA . LYS A 1 94 ? 14.397 3.057 -21.568 1.00 71.62 94 LYS A CA 1
ATOM 769 C C . LYS A 1 94 ? 15.582 2.859 -20.606 1.00 71.62 94 LYS A C 1
ATOM 771 O O . LYS A 1 94 ? 16.686 2.610 -21.082 1.00 71.62 94 LYS A O 1
ATOM 776 N N . GLY A 1 95 ? 15.380 3.008 -19.294 1.00 64.25 95 GLY A N 1
ATOM 777 C CA . GLY A 1 95 ? 16.410 3.021 -18.255 1.00 64.25 95 GLY A CA 1
ATOM 778 C C . GLY A 1 95 ? 17.174 4.347 -18.123 1.00 64.25 95 GLY A C 1
ATOM 779 O O . GLY A 1 95 ? 18.285 4.335 -17.598 1.00 64.25 95 GLY A O 1
ATOM 780 N N . TRP A 1 96 ? 16.637 5.471 -18.622 1.00 59.62 96 TRP A N 1
ATOM 781 C CA . TRP A 1 96 ? 17.401 6.731 -18.768 1.00 59.62 96 TRP A CA 1
ATOM 782 C C . TRP A 1 96 ? 17.151 7.699 -17.615 1.00 59.62 96 TRP A C 1
ATOM 784 O O . TRP A 1 96 ? 18.066 8.431 -17.240 1.00 59.62 96 TRP A O 1
ATOM 794 N N . ALA A 1 97 ? 15.953 7.690 -17.028 1.00 69.19 97 ALA A N 1
ATOM 795 C CA . ALA A 1 97 ? 15.627 8.489 -15.857 1.00 69.19 97 ALA A CA 1
ATOM 796 C C . ALA A 1 97 ? 15.286 7.609 -14.649 1.00 69.19 97 ALA A C 1
ATOM 798 O O . ALA A 1 97 ? 14.395 6.756 -14.698 1.00 69.19 97 ALA A O 1
ATOM 799 N N . ILE A 1 98 ? 15.965 7.879 -13.529 1.00 66.38 98 ILE A N 1
ATOM 800 C CA . ILE A 1 98 ? 15.427 7.541 -12.212 1.00 66.38 98 ILE A CA 1
ATOM 801 C C . ILE A 1 98 ? 14.191 8.416 -12.045 1.00 66.38 98 ILE A C 1
ATOM 803 O O . ILE A 1 98 ? 14.277 9.646 -12.087 1.00 66.38 98 ILE A O 1
ATOM 807 N N . LEU A 1 99 ? 13.033 7.781 -11.907 1.00 74.88 99 LEU A N 1
ATOM 808 C CA . LEU A 1 99 ? 11.802 8.507 -11.643 1.00 74.88 99 LEU A CA 1
ATOM 809 C C . LEU A 1 99 ? 11.949 9.184 -10.280 1.00 74.88 99 LEU A C 1
ATOM 811 O O . LEU A 1 99 ? 12.484 8.572 -9.362 1.00 74.88 99 LEU A O 1
ATOM 815 N N . ASP A 1 100 ? 11.496 10.438 -10.153 1.00 77.69 100 ASP A N 1
ATOM 816 C CA . ASP A 1 100 ? 11.466 11.174 -8.874 1.00 77.69 100 ASP A CA 1
ATOM 817 C C . ASP A 1 100 ? 10.483 10.512 -7.885 1.00 77.69 100 ASP A C 1
ATOM 819 O O . ASP A 1 100 ? 9.355 10.959 -7.696 1.00 77.69 100 ASP A O 1
ATOM 823 N N . ILE A 1 101 ? 10.877 9.332 -7.412 1.00 80.56 101 ILE A N 1
ATOM 824 C CA . ILE A 1 101 ? 10.266 8.423 -6.454 1.00 80.56 101 ILE A CA 1
ATOM 825 C C . ILE A 1 101 ? 11.455 7.860 -5.683 1.00 80.56 101 ILE A C 1
ATOM 827 O O . ILE A 1 101 ? 12.384 7.282 -6.250 1.00 80.56 101 ILE A O 1
ATOM 831 N N . ARG A 1 102 ? 11.447 8.049 -4.368 1.00 81.06 102 ARG A N 1
ATOM 832 C CA . ARG A 1 102 ? 12.560 7.636 -3.517 1.00 81.06 102 ARG A CA 1
ATOM 833 C C . ARG A 1 102 ? 12.703 6.109 -3.512 1.00 81.06 102 ARG A C 1
ATOM 835 O O . ARG A 1 102 ? 11.749 5.409 -3.191 1.00 81.06 102 ARG A O 1
ATOM 842 N N . THR A 1 103 ? 13.912 5.612 -3.774 1.00 88.62 103 THR A N 1
ATOM 843 C CA . THR A 1 103 ? 14.295 4.206 -3.557 1.00 88.62 103 THR A CA 1
ATOM 844 C C . THR A 1 103 ? 13.990 3.770 -2.123 1.00 88.62 103 THR A C 1
ATOM 846 O O . THR A 1 103 ? 14.334 4.476 -1.171 1.00 88.62 103 THR A O 1
ATOM 849 N N . GLY A 1 104 ? 13.414 2.584 -1.950 1.00 91.94 104 GLY A N 1
ATOM 850 C CA . GLY A 1 104 ? 13.040 2.072 -0.633 1.00 91.94 104 GLY A CA 1
ATOM 851 C C . GLY A 1 104 ? 12.451 0.665 -0.685 1.00 91.94 104 GLY A C 1
ATOM 852 O O . GLY A 1 104 ? 12.589 -0.013 -1.704 1.00 91.94 104 GLY A O 1
ATOM 853 N N . PRO A 1 105 ? 11.801 0.207 0.396 1.00 93.25 105 PRO A N 1
ATOM 854 C CA . PRO A 1 105 ? 11.036 -1.036 0.394 1.00 93.25 105 PRO A CA 1
ATOM 855 C C . PRO A 1 105 ? 9.982 -1.056 -0.720 1.00 93.25 105 PRO A C 1
ATOM 857 O O . PRO A 1 105 ? 9.447 -0.009 -1.093 1.00 93.25 105 PRO A O 1
ATOM 860 N N . LEU A 1 106 ? 9.656 -2.251 -1.223 1.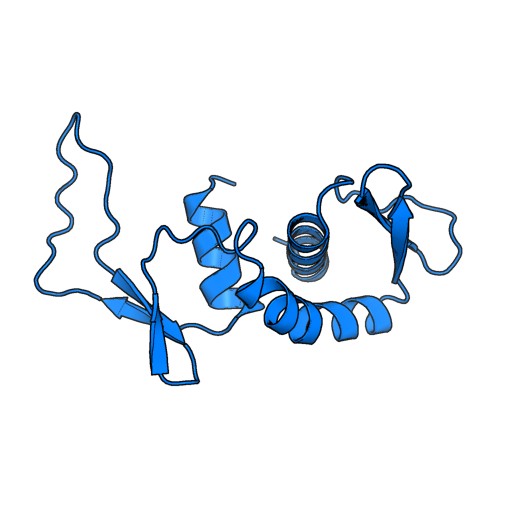00 93.75 106 LEU A N 1
ATOM 861 C CA . LEU A 1 106 ? 8.737 -2.427 -2.352 1.00 93.75 106 LEU A CA 1
ATOM 862 C C . LEU A 1 106 ? 7.401 -1.701 -2.146 1.00 93.75 106 LEU A C 1
ATOM 864 O O . LEU A 1 106 ? 7.022 -0.903 -2.996 1.00 93.75 106 LEU A O 1
ATOM 868 N N . ALA A 1 107 ? 6.729 -1.921 -1.010 1.00 93.12 107 ALA A N 1
ATOM 869 C CA . ALA A 1 107 ? 5.446 -1.281 -0.707 1.00 93.12 107 ALA A CA 1
ATOM 870 C C . ALA A 1 107 ? 5.532 0.249 -0.820 1.00 93.12 107 ALA A C 1
ATOM 872 O O . ALA A 1 107 ? 4.738 0.869 -1.526 1.00 93.12 107 ALA A O 1
ATOM 873 N N . THR A 1 108 ? 6.561 0.847 -0.215 1.00 93.06 108 THR A N 1
ATOM 874 C CA . THR A 1 108 ? 6.776 2.296 -0.235 1.00 93.06 108 THR A CA 1
ATOM 875 C C . THR A 1 108 ? 6.957 2.849 -1.636 1.00 93.06 108 THR A C 1
ATOM 877 O O . THR A 1 108 ? 6.369 3.882 -1.971 1.00 93.06 108 THR A O 1
ATOM 880 N N . VAL A 1 109 ? 7.734 2.155 -2.468 1.00 93.69 109 VAL A N 1
ATOM 881 C CA . VAL A 1 109 ? 7.942 2.561 -3.858 1.00 93.69 109 VAL A CA 1
ATOM 882 C C . VAL A 1 109 ? 6.650 2.426 -4.658 1.00 93.69 109 VAL A C 1
ATOM 884 O O . VAL A 1 109 ? 6.296 3.364 -5.367 1.00 93.69 109 VAL A O 1
ATOM 887 N N . LEU A 1 110 ? 5.892 1.336 -4.502 1.00 95.12 110 LEU A N 1
ATOM 888 C CA . LEU A 1 110 ? 4.610 1.150 -5.195 1.00 95.12 110 LEU A CA 1
ATOM 889 C C . LEU A 1 110 ? 3.590 2.233 -4.832 1.00 95.12 110 LEU A C 1
ATOM 891 O O . LEU A 1 110 ? 2.964 2.813 -5.715 1.00 95.12 110 LEU A O 1
ATOM 895 N N . ILE A 1 111 ? 3.477 2.585 -3.555 1.00 93.94 111 ILE A N 1
ATOM 896 C CA . ILE A 1 111 ? 2.565 3.649 -3.120 1.00 93.94 111 ILE A CA 1
ATOM 897 C C . ILE A 1 111 ? 3.024 5.005 -3.659 1.00 93.94 111 ILE A C 1
ATOM 899 O O . ILE A 1 111 ? 2.213 5.764 -4.181 1.00 93.94 111 ILE A O 1
ATOM 903 N N . GLY A 1 112 ? 4.328 5.303 -3.591 1.00 92.62 112 GLY A N 1
ATOM 904 C CA . GLY A 1 112 ? 4.884 6.528 -4.177 1.00 92.62 112 GLY A CA 1
ATOM 905 C C . GLY A 1 112 ? 4.649 6.621 -5.689 1.00 92.62 112 GLY A C 1
ATOM 906 O O . GLY A 1 112 ? 4.402 7.701 -6.214 1.00 92.62 112 GLY A O 1
ATOM 907 N N . THR A 1 113 ? 4.65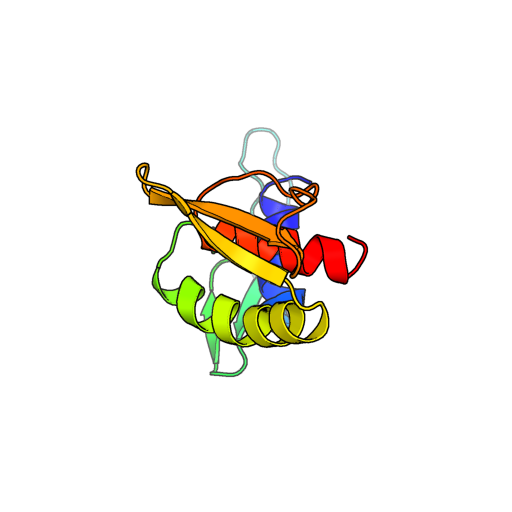1 5.480 -6.376 1.00 92.44 113 THR A N 1
ATOM 908 C CA . THR A 1 113 ? 4.305 5.380 -7.801 1.00 92.44 113 THR A CA 1
ATOM 909 C C . THR A 1 113 ? 2.857 5.744 -8.043 1.00 92.44 113 THR A C 1
ATOM 911 O O . THR A 1 113 ? 2.571 6.585 -8.889 1.00 92.44 113 THR A O 1
ATOM 914 N N . HIS A 1 114 ? 1.949 5.121 -7.293 1.00 94.75 114 HIS A N 1
ATOM 915 C CA . HIS A 1 114 ? 0.524 5.374 -7.424 1.00 94.75 114 HIS A CA 1
ATOM 916 C C . HIS A 1 114 ? 0.209 6.856 -7.188 1.00 94.75 114 HIS A C 1
ATOM 918 O O . HIS A 1 114 ? -0.506 7.458 -7.985 1.00 94.75 114 HIS A O 1
ATOM 924 N N . MET A 1 115 ? 0.806 7.460 -6.154 1.00 92.69 115 MET A N 1
ATOM 925 C CA . MET A 1 115 ? 0.701 8.896 -5.869 1.00 92.69 115 MET A CA 1
ATOM 926 C C . MET A 1 115 ? 1.193 9.748 -7.040 1.00 92.69 115 MET A C 1
ATOM 928 O O . MET A 1 115 ? 0.452 10.591 -7.539 1.00 92.69 115 MET A O 1
ATOM 932 N N . LYS A 1 116 ? 2.387 9.448 -7.566 1.00 90.94 116 LYS A N 1
ATOM 933 C CA . LYS A 1 116 ? 2.959 10.164 -8.711 1.00 90.94 116 LYS A CA 1
ATOM 934 C C . LYS A 1 116 ? 2.069 10.111 -9.952 1.00 90.94 116 LYS A C 1
ATOM 936 O O . LYS A 1 116 ? 1.888 11.134 -10.602 1.00 90.94 116 LYS A O 1
ATOM 941 N N . ILE A 1 117 ? 1.535 8.935 -10.284 1.00 90.44 117 ILE A N 1
ATOM 942 C CA . ILE A 1 117 ? 0.646 8.751 -11.442 1.00 90.44 117 ILE A CA 1
ATOM 943 C C . ILE A 1 117 ? -0.698 9.455 -11.205 1.00 90.44 117 ILE A C 1
ATOM 945 O O . ILE A 1 117 ? -1.251 10.055 -12.121 1.00 90.44 117 ILE A O 1
ATOM 949 N N . SER A 1 118 ? -1.201 9.429 -9.968 1.00 89.69 118 SER A N 1
ATOM 950 C CA . SER A 1 118 ? -2.467 10.072 -9.588 1.00 89.69 118 SER A CA 1
ATOM 951 C C . SER A 1 118 ? -2.367 11.596 -9.434 1.00 89.69 118 SER A C 1
ATOM 953 O O . SER A 1 118 ? -3.400 12.257 -9.384 1.00 89.69 118 SER A O 1
ATOM 955 N N . GLY A 1 119 ? -1.155 12.161 -9.368 1.00 85.81 119 GLY A N 1
ATOM 956 C CA . GLY A 1 119 ? -0.920 13.595 -9.167 1.00 85.81 119 GLY A CA 1
ATOM 957 C C . GLY A 1 119 ? -1.030 14.072 -7.712 1.00 85.81 119 GLY A C 1
ATOM 958 O O . GLY A 1 119 ? -1.330 15.244 -7.492 1.00 85.81 119 GLY A O 1
ATOM 959 N N . GLU A 1 120 ? -0.802 13.178 -6.746 1.00 79.94 120 GLU A N 1
ATOM 960 C CA . GLU A 1 120 ? -0.877 13.410 -5.286 1.00 79.94 120 GLU A CA 1
ATOM 961 C C . GLU A 1 120 ? 0.517 13.522 -4.652 1.00 79.94 120 GLU A C 1
ATOM 963 O O . GLU A 1 120 ? 0.704 14.365 -3.743 1.00 79.94 120 GLU A O 1
#

Sequence (120 aa):
MTQQQRNDYIAEKILGANKKIQHDKTWLYVPGKEFEPPFEWEFPDGRIVNSKTDFESLPEWVGPICEVVFPLLAGENWNISFLYNGHVSLIDSKGWAILDIRTGPLATVLIGTHMKISGE

Radius of gyration: 16.44 Å; Cα contacts (8 Å, |Δi|>4): 158; chains: 1; bounding box: 42×27×48 Å

Nearest PDB structures (foldseek):
  7b1h-assembly1_A  TM=4.499E-01  e=6.992E+00  Homo sapiens
  4cwc-assembly1_C  TM=3.558E-01  e=7.896E+00  Staphylococcus aureus
  4cwe-assembly1_C  TM=3.617E-01  e=8.391E+00  Staphylococcus aureus

Secondary structure (DSSP, 8-state):
--HHHHHHHIIIIIS-PEEEE-TTS-----TTS----SEEEE-TTS-EEETT--TTT-HHHHHHHHHHHHHHHHHHTEEEEE-TTS-EEEEETTS--B-SS--B-HHHHHHHHHHHHHT-

Mean predicted aligned error: 5.9 Å

Solvent-accessible surface area (backbone atoms only — not comparable to full-atom values): 7140 Å² total; per-residue (Å²): 132,55,73,63,59,48,32,48,44,45,40,44,74,64,64,58,25,41,84,42,74,36,89,91,44,70,91,71,83,48,92,95,54,84,82,69,76,46,35,30,33,38,33,89,86,70,52,74,42,66,55,81,50,62,58,70,82,38,70,85,43,43,60,63,50,46,71,58,36,50,61,53,32,58,75,70,39,42,42,83,44,80,43,97,86,69,29,27,40,49,26,41,71,85,66,82,45,75,49,101,52,71,68,31,49,61,48,56,34,47,52,46,45,49,31,61,75,72,74,106